Protein AF-A0A537PZZ4-F1 (afdb_monomer_lite)

pLDDT: mean 70.5, std 26.33, range [29.83, 98.75]

Radius of gyration: 25.69 Å; chains: 1; bounding box: 75×56×36 Å

Structure (mmCIF, N/CA/C/O backbone):
data_AF-A0A537PZZ4-F1
#
_entry.id   AF-A0A537PZZ4-F1
#
loop_
_atom_site.group_PDB
_atom_site.id
_atom_site.type_symbol
_atom_site.label_atom_id
_atom_site.label_alt_id
_atom_site.label_comp_id
_atom_site.label_asym_id
_atom_site.label_entity_id
_atom_site.label_seq_id
_atom_site.pdbx_PDB_ins_code
_atom_site.Cartn_x
_atom_site.Cartn_y
_atom_site.Cartn_z
_atom_site.occupancy
_atom_site.B_iso_or_equiv
_atom_site.auth_seq_id
_atom_site.auth_comp_id
_atom_site.auth_asym_id
_atom_site.auth_atom_id
_atom_site.pdbx_PDB_model_num
ATOM 1 N N . MET A 1 1 ? 62.814 -23.385 5.834 1.00 34.25 1 MET A N 1
ATOM 2 C CA . MET A 1 1 ? 61.901 -24.373 6.445 1.00 34.25 1 MET A CA 1
ATOM 3 C C . MET A 1 1 ? 60.633 -24.405 5.618 1.00 34.25 1 MET A C 1
ATOM 5 O O . MET A 1 1 ? 60.016 -23.367 5.430 1.00 34.25 1 MET A O 1
ATOM 9 N N . ILE A 1 2 ? 60.345 -25.564 5.033 1.00 29.94 2 ILE A N 1
ATOM 10 C CA . ILE A 1 2 ? 59.227 -25.823 4.123 1.00 29.94 2 ILE A CA 1
ATOM 11 C C . ILE A 1 2 ? 57.968 -26.004 4.977 1.00 29.94 2 ILE A C 1
ATOM 13 O O . ILE A 1 2 ? 57.923 -26.905 5.811 1.00 29.94 2 ILE A O 1
ATOM 17 N N . GLY A 1 3 ? 56.977 -25.130 4.799 1.00 29.83 3 GLY A N 1
ATOM 18 C CA . GLY A 1 3 ? 55.630 -25.331 5.328 1.00 29.83 3 GLY A CA 1
ATOM 19 C C . GLY A 1 3 ? 54.873 -26.294 4.419 1.00 29.83 3 GLY A C 1
ATOM 20 O O . GLY A 1 3 ? 54.793 -26.077 3.212 1.00 29.83 3 GLY A O 1
ATOM 21 N N . VAL A 1 4 ? 54.376 -27.381 5.002 1.00 32.19 4 VAL A N 1
ATOM 22 C CA . VAL A 1 4 ? 53.589 -28.422 4.339 1.00 32.19 4 VAL A CA 1
ATOM 23 C C . VAL A 1 4 ? 52.258 -27.824 3.877 1.00 32.19 4 VAL A C 1
ATOM 25 O O . VAL A 1 4 ? 51.455 -27.378 4.693 1.00 32.19 4 VAL A O 1
ATOM 28 N N . TRP A 1 5 ? 52.024 -27.814 2.566 1.00 33.69 5 TRP A N 1
ATOM 29 C CA . TRP A 1 5 ? 50.709 -27.550 1.992 1.00 33.69 5 TRP A CA 1
ATOM 30 C C . TRP A 1 5 ? 49.861 -28.808 2.177 1.00 33.69 5 TRP A C 1
ATOM 32 O O . TRP A 1 5 ? 50.187 -29.858 1.621 1.00 33.69 5 TRP A O 1
ATOM 42 N N . ASN A 1 6 ? 48.791 -28.720 2.969 1.00 34.66 6 ASN A N 1
ATOM 43 C CA . ASN A 1 6 ? 47.779 -29.771 2.987 1.00 34.66 6 ASN A CA 1
ATOM 44 C C . ASN A 1 6 ? 47.192 -29.902 1.576 1.00 34.66 6 ASN A C 1
ATOM 46 O O . ASN A 1 6 ? 46.732 -28.924 0.987 1.00 34.66 6 ASN A O 1
ATOM 50 N N . GLN A 1 7 ? 47.257 -31.117 1.039 1.00 35.62 7 GLN A N 1
ATOM 51 C CA . GLN A 1 7 ? 46.682 -31.493 -0.247 1.00 35.62 7 GLN A CA 1
ATOM 52 C C . GLN A 1 7 ? 45.177 -31.201 -0.244 1.00 35.62 7 GLN A C 1
ATOM 54 O O . GLN A 1 7 ? 44.464 -31.592 0.681 1.00 35.62 7 GLN A O 1
ATOM 59 N N . ALA A 1 8 ? 44.696 -30.523 -1.287 1.00 39.44 8 ALA A N 1
ATOM 60 C CA . ALA A 1 8 ? 43.271 -30.468 -1.582 1.00 39.44 8 ALA A CA 1
ATOM 61 C C . ALA A 1 8 ? 42.771 -31.900 -1.867 1.00 39.44 8 ALA A C 1
ATOM 63 O O . ALA A 1 8 ? 43.477 -32.653 -2.546 1.00 39.44 8 ALA A O 1
ATOM 64 N N . PRO A 1 9 ? 41.596 -32.310 -1.357 1.00 36.59 9 PRO A N 1
ATOM 65 C CA . PRO A 1 9 ? 41.079 -33.645 -1.617 1.00 36.59 9 PRO A CA 1
ATOM 66 C C . PRO A 1 9 ? 40.829 -33.825 -3.118 1.00 36.59 9 PRO A C 1
ATOM 68 O O . PRO A 1 9 ? 40.279 -32.948 -3.785 1.00 36.59 9 PRO A O 1
ATOM 71 N N . ALA A 1 10 ? 41.249 -34.974 -3.648 1.00 40.62 10 ALA A N 1
ATOM 72 C CA . ALA A 1 10 ? 40.943 -35.375 -5.012 1.00 40.62 10 ALA A CA 1
ATOM 73 C C . ALA A 1 10 ? 39.419 -35.499 -5.171 1.00 40.62 10 ALA A C 1
ATOM 75 O O . ALA A 1 10 ? 38.786 -36.329 -4.515 1.00 40.62 10 ALA A O 1
ATOM 76 N N . ILE A 1 11 ? 38.842 -34.659 -6.032 1.00 44.34 11 ILE A N 1
ATOM 77 C CA . ILE A 1 11 ? 37.418 -34.668 -6.375 1.00 44.34 11 ILE A CA 1
ATOM 78 C C . ILE A 1 11 ? 37.142 -35.972 -7.127 1.00 44.34 11 ILE A C 1
ATOM 80 O O . ILE A 1 11 ? 37.534 -36.131 -8.281 1.00 44.34 11 ILE A O 1
ATOM 84 N N . SER A 1 12 ? 36.535 -36.937 -6.441 1.00 47.94 12 SER A N 1
ATOM 85 C CA . SER A 1 12 ? 36.303 -38.298 -6.951 1.00 47.94 12 SER A CA 1
ATOM 86 C C . SER A 1 12 ? 34.809 -38.615 -7.119 1.00 47.94 12 SER A C 1
ATOM 88 O O . SER A 1 12 ? 34.437 -39.718 -7.520 1.00 47.94 12 SER A O 1
ATOM 90 N N . ARG A 1 13 ? 33.908 -37.661 -6.840 1.00 45.84 13 ARG A N 1
ATOM 91 C CA . ARG A 1 13 ? 32.459 -37.851 -7.002 1.00 45.84 13 ARG A CA 1
ATOM 92 C C . ARG A 1 13 ? 31.797 -36.703 -7.746 1.00 45.84 13 ARG A C 1
ATOM 94 O O . ARG A 1 13 ? 32.090 -35.536 -7.524 1.00 45.84 13 ARG A O 1
ATOM 101 N N . CYS A 1 14 ? 30.843 -37.065 -8.600 1.00 50.66 14 CYS A N 1
ATOM 102 C CA . CYS A 1 14 ? 30.006 -36.129 -9.353 1.00 50.66 14 CYS A CA 1
ATOM 103 C C . CYS A 1 14 ? 29.148 -35.227 -8.447 1.00 50.66 14 CYS A C 1
ATOM 105 O O . CYS A 1 14 ? 28.736 -34.155 -8.877 1.00 50.66 14 CYS A O 1
ATOM 107 N N . ASP A 1 15 ? 28.908 -35.637 -7.199 1.00 46.88 15 ASP A N 1
ATOM 108 C CA . ASP A 1 15 ? 28.103 -34.888 -6.228 1.00 46.88 15 ASP A CA 1
ATOM 109 C C . ASP A 1 15 ? 28.780 -33.574 -5.780 1.00 46.88 15 ASP A C 1
ATOM 111 O O . ASP A 1 15 ? 28.098 -32.619 -5.406 1.00 46.88 15 ASP A O 1
ATOM 115 N N . ASP A 1 16 ? 30.110 -33.478 -5.890 1.00 44.72 16 ASP A N 1
ATOM 116 C CA . ASP A 1 16 ? 30.879 -32.294 -5.478 1.00 44.72 16 ASP A CA 1
ATOM 117 C C . ASP A 1 16 ? 30.746 -31.111 -6.463 1.00 44.72 16 ASP A C 1
ATOM 119 O O . ASP A 1 16 ? 31.061 -29.969 -6.122 1.00 44.72 16 ASP A O 1
ATOM 123 N N . LEU A 1 17 ? 30.238 -31.348 -7.681 1.00 44.31 17 LEU A N 1
ATOM 124 C CA . LEU A 1 17 ? 30.051 -30.307 -8.703 1.00 44.31 17 LEU A CA 1
ATOM 125 C C . LEU A 1 17 ? 28.920 -29.330 -8.365 1.00 44.31 17 LEU A C 1
ATOM 127 O O . LEU A 1 17 ? 28.988 -28.160 -8.738 1.00 44.31 17 LEU A O 1
ATOM 131 N N . VAL A 1 18 ? 27.897 -29.773 -7.632 1.00 43.66 18 VAL A N 1
ATOM 132 C CA . VAL A 1 18 ? 26.730 -28.929 -7.322 1.00 43.66 18 VAL A CA 1
ATOM 133 C C . VAL A 1 18 ? 27.039 -27.944 -6.186 1.00 43.66 18 VAL A C 1
ATOM 135 O O . VAL A 1 18 ? 26.485 -26.847 -6.140 1.00 43.66 18 VAL A O 1
ATOM 138 N N . PHE A 1 19 ? 27.971 -28.281 -5.289 1.00 35.31 19 PHE A N 1
ATOM 139 C CA . PHE A 1 19 ? 28.210 -27.508 -4.065 1.00 35.31 19 PHE A CA 1
ATOM 140 C C . PHE A 1 19 ? 29.188 -26.328 -4.234 1.00 35.31 19 PHE A C 1
ATOM 142 O O . PHE A 1 19 ? 29.182 -25.392 -3.429 1.00 35.31 19 PHE A O 1
ATOM 149 N N . SER A 1 20 ? 30.004 -26.319 -5.295 1.00 36.75 20 SER A N 1
ATOM 150 C CA . SER A 1 20 ? 30.989 -25.250 -5.535 1.00 36.75 20 SER A CA 1
ATOM 151 C C . SER A 1 20 ? 30.359 -23.953 -6.066 1.00 36.75 20 SER A C 1
ATOM 153 O O . SER A 1 20 ? 30.844 -22.861 -5.769 1.00 36.75 20 SER A O 1
ATOM 155 N N . GLN A 1 21 ? 29.227 -24.033 -6.774 1.00 34.94 21 GLN A N 1
ATOM 156 C CA . GLN A 1 21 ? 28.603 -22.857 -7.392 1.00 34.94 21 GLN A CA 1
ATOM 157 C C . GLN A 1 21 ? 27.928 -21.917 -6.372 1.00 34.94 21 GLN A C 1
ATOM 159 O O . GLN A 1 21 ? 27.793 -20.723 -6.629 1.00 34.94 21 GLN A O 1
ATOM 164 N N . ALA A 1 22 ? 27.563 -22.421 -5.187 1.00 35.47 22 ALA A N 1
ATOM 165 C CA . ALA A 1 22 ? 26.851 -21.647 -4.167 1.00 35.47 22 ALA A CA 1
ATOM 166 C C . ALA A 1 22 ? 27.762 -20.794 -3.258 1.00 35.47 22 ALA A C 1
ATOM 168 O O . ALA A 1 22 ? 27.307 -19.800 -2.694 1.00 35.47 22 ALA A O 1
ATOM 169 N N . HIS A 1 23 ? 29.049 -21.132 -3.117 1.00 32.91 23 HIS A N 1
ATOM 170 C CA . HIS A 1 23 ? 29.935 -20.463 -2.150 1.00 32.91 23 HIS A CA 1
ATOM 171 C C . HIS A 1 23 ? 30.650 -19.210 -2.683 1.00 32.91 23 HIS A C 1
ATOM 173 O O . HIS A 1 23 ? 31.220 -18.455 -1.897 1.00 32.91 23 HIS A O 1
ATOM 179 N N . ALA A 1 24 ? 30.600 -18.929 -3.987 1.00 35.03 24 ALA A N 1
ATOM 180 C CA . ALA A 1 24 ? 31.322 -17.792 -4.567 1.00 35.03 24 ALA A CA 1
ATOM 181 C C . ALA A 1 24 ? 30.644 -16.418 -4.355 1.00 35.03 24 ALA A C 1
ATOM 183 O O . ALA A 1 24 ? 31.244 -15.398 -4.688 1.00 35.03 24 ALA A O 1
ATOM 184 N N . HIS A 1 25 ? 29.418 -16.350 -3.815 1.00 38.69 25 HIS A N 1
ATOM 185 C CA . HIS A 1 25 ? 28.597 -15.130 -3.902 1.00 38.69 25 HIS A CA 1
ATOM 186 C C . HIS A 1 25 ? 28.447 -14.307 -2.604 1.00 38.69 25 HIS A C 1
ATOM 188 O O . HIS A 1 25 ? 27.775 -13.275 -2.614 1.00 38.69 25 HIS A O 1
ATOM 194 N N . LEU A 1 26 ? 29.050 -14.698 -1.475 1.00 40.41 26 LEU A N 1
ATOM 195 C CA . LEU A 1 26 ? 28.818 -13.999 -0.199 1.00 40.41 26 LEU A CA 1
ATOM 196 C C . LEU A 1 26 ? 30.097 -13.750 0.611 1.00 40.41 26 LEU A C 1
ATOM 198 O O . LEU A 1 26 ? 30.314 -14.339 1.661 1.00 40.41 26 LEU A O 1
ATOM 202 N N . HIS A 1 27 ? 30.896 -12.779 0.165 1.00 31.47 27 HIS A N 1
ATOM 203 C CA . HIS A 1 27 ? 31.804 -12.027 1.039 1.00 31.47 27 HIS A CA 1
ATOM 204 C C . HIS A 1 27 ? 31.757 -10.533 0.684 1.00 31.47 27 HIS A C 1
ATOM 206 O O . HIS A 1 27 ? 32.592 -10.021 -0.056 1.00 31.47 27 HIS A O 1
ATOM 212 N N . PHE A 1 28 ? 30.779 -9.808 1.235 1.00 34.97 28 PHE A N 1
ATOM 213 C CA . PHE A 1 28 ? 30.761 -8.342 1.215 1.00 34.97 28 PHE A CA 1
ATOM 214 C C . PHE A 1 28 ? 31.217 -7.804 2.575 1.00 34.97 28 PHE A C 1
ATOM 216 O O . PHE A 1 28 ? 30.413 -7.584 3.477 1.00 34.97 28 PHE A O 1
ATOM 223 N N . HIS A 1 29 ? 32.522 -7.561 2.727 1.00 37.88 29 HIS A N 1
ATOM 224 C CA . HIS A 1 29 ? 33.009 -6.651 3.763 1.00 37.88 29 HIS A CA 1
ATOM 225 C C . HIS A 1 29 ? 32.927 -5.220 3.235 1.00 37.88 29 HIS A C 1
ATOM 227 O O . HIS A 1 29 ? 33.541 -4.871 2.227 1.00 37.88 29 HIS A O 1
ATOM 233 N N . GLY A 1 30 ? 32.140 -4.393 3.923 1.00 44.81 30 GLY A N 1
ATOM 234 C CA . GLY A 1 30 ? 31.867 -3.018 3.535 1.00 44.81 30 GLY A CA 1
ATOM 235 C C . GLY A 1 30 ? 33.131 -2.184 3.345 1.00 44.81 30 GLY A C 1
ATOM 236 O O . GLY A 1 30 ? 33.769 -1.800 4.320 1.00 44.81 30 GLY A O 1
ATOM 237 N N . LYS A 1 31 ? 33.437 -1.834 2.090 1.00 36.06 31 LYS A N 1
ATOM 238 C CA . LYS A 1 31 ? 34.178 -0.624 1.710 1.00 36.06 31 LYS A CA 1
ATOM 239 C C . LYS A 1 31 ? 33.660 -0.104 0.364 1.00 36.06 31 LYS A C 1
ATOM 241 O O . LYS A 1 31 ? 33.642 -0.817 -0.629 1.00 36.06 31 LYS A O 1
ATOM 246 N N . ARG A 1 32 ? 33.232 1.162 0.393 1.00 37.28 32 ARG A N 1
ATOM 247 C CA . ARG A 1 32 ? 32.969 2.120 -0.700 1.00 37.28 32 ARG A CA 1
ATOM 248 C C . ARG A 1 32 ? 33.361 1.636 -2.115 1.00 37.28 32 ARG A C 1
ATOM 250 O O . ARG A 1 32 ? 34.542 1.628 -2.453 1.00 37.28 32 ARG A O 1
ATOM 257 N N . LEU A 1 33 ? 32.368 1.341 -2.958 1.00 38.41 33 LEU A N 1
ATOM 258 C CA . LEU A 1 33 ? 32.570 1.006 -4.373 1.00 38.41 33 LEU A CA 1
ATOM 259 C C . LEU A 1 33 ? 32.969 2.262 -5.171 1.00 38.41 33 LEU A C 1
ATOM 261 O O . LEU A 1 33 ? 32.184 3.200 -5.310 1.00 38.41 33 LEU A O 1
ATOM 265 N N . ARG A 1 34 ? 34.198 2.290 -5.703 1.00 37.56 34 ARG A N 1
ATOM 266 C CA . ARG A 1 34 ? 34.544 3.138 -6.857 1.00 37.56 34 ARG A CA 1
ATOM 267 C C . ARG A 1 34 ? 34.076 2.415 -8.123 1.00 37.56 34 ARG A C 1
ATOM 269 O O . ARG A 1 34 ? 34.228 1.200 -8.205 1.00 37.56 34 ARG A O 1
ATOM 276 N N . LYS A 1 35 ? 33.542 3.156 -9.103 1.00 42.84 35 LYS A N 1
ATOM 277 C CA . LYS A 1 35 ? 33.231 2.641 -10.449 1.00 42.84 35 LYS A CA 1
ATOM 278 C C . LYS A 1 35 ? 34.483 1.985 -11.042 1.00 42.84 35 LYS A C 1
ATOM 280 O O . LYS A 1 35 ? 35.444 2.677 -11.363 1.00 42.84 35 LYS A O 1
ATOM 285 N N . GLY A 1 36 ? 34.448 0.667 -11.175 1.00 37.47 36 GLY A N 1
ATOM 286 C CA . GLY A 1 36 ? 35.419 -0.135 -11.903 1.00 37.47 36 GLY A CA 1
ATOM 287 C C . GLY A 1 36 ? 34.694 -1.364 -12.434 1.00 37.47 36 GLY A C 1
ATOM 288 O O . GLY A 1 36 ? 34.043 -2.070 -11.670 1.00 37.47 36 GLY A O 1
ATOM 289 N N . THR A 1 37 ? 34.740 -1.572 -13.744 1.00 38.88 37 THR A N 1
ATOM 290 C CA . THR A 1 37 ? 34.251 -2.783 -14.411 1.00 38.88 37 THR A CA 1
ATOM 291 C C . THR A 1 37 ? 35.049 -3.984 -13.911 1.00 38.88 37 THR A C 1
ATOM 293 O O . THR A 1 37 ? 36.256 -4.058 -14.137 1.00 38.88 37 THR A O 1
ATOM 296 N N . VAL A 1 38 ? 34.388 -4.905 -13.207 1.00 40.19 38 VAL A N 1
ATOM 297 C CA . VAL A 1 38 ? 34.982 -6.184 -12.796 1.00 40.19 38 VAL A CA 1
ATOM 298 C C . VAL A 1 38 ? 34.944 -7.133 -14.002 1.00 40.19 38 VAL A C 1
ATOM 300 O O . VAL A 1 38 ? 33.869 -7.297 -14.581 1.00 40.19 38 VAL A O 1
ATOM 303 N N . PRO A 1 39 ? 36.063 -7.754 -14.417 1.00 36.38 39 PRO A N 1
ATOM 304 C CA . PRO A 1 39 ? 36.046 -8.734 -15.496 1.00 36.38 39 PRO A CA 1
ATOM 305 C C . PRO A 1 39 ? 35.358 -10.022 -15.027 1.00 36.38 39 PRO A C 1
ATOM 307 O O . PRO A 1 39 ? 35.717 -10.573 -13.987 1.00 36.38 39 PRO A O 1
ATOM 310 N N . VAL A 1 40 ? 34.398 -10.518 -15.808 1.00 43.16 40 VAL A N 1
ATOM 311 C CA . VAL A 1 40 ? 33.832 -11.866 -15.643 1.00 43.16 40 VAL A CA 1
ATOM 312 C C . VAL A 1 40 ? 34.814 -12.866 -16.272 1.00 43.16 40 VAL A C 1
ATOM 314 O O . VAL A 1 40 ? 35.164 -12.686 -17.441 1.00 43.16 40 VAL A O 1
ATOM 317 N N . PRO A 1 41 ? 35.299 -13.895 -15.551 1.00 40.06 41 PRO A N 1
ATOM 318 C CA . PRO A 1 41 ? 36.145 -14.914 -16.161 1.00 40.06 41 PRO A CA 1
ATOM 319 C C . PRO A 1 41 ? 35.324 -15.785 -17.122 1.00 40.06 41 PRO A C 1
ATOM 321 O O . PRO A 1 41 ? 34.169 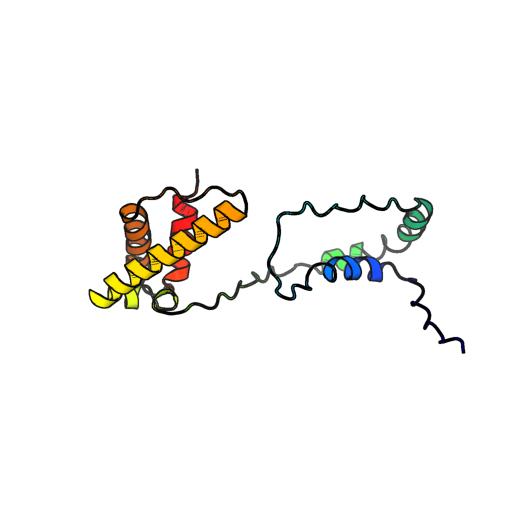-16.113 -16.850 1.00 40.06 41 PRO A O 1
ATOM 324 N N . ALA A 1 42 ? 35.923 -16.138 -18.261 1.00 43.16 42 ALA A N 1
ATOM 325 C CA . ALA A 1 42 ? 35.289 -16.965 -19.284 1.00 43.16 42 ALA A CA 1
ATOM 326 C C . ALA A 1 42 ? 34.937 -18.374 -18.750 1.00 43.16 42 ALA A C 1
ATOM 328 O O . ALA A 1 42 ? 35.650 -18.885 -17.880 1.00 43.16 42 ALA A O 1
ATOM 329 N N . PRO A 1 43 ? 33.877 -19.028 -19.269 1.00 43.69 43 PRO A N 1
ATOM 330 C CA . PRO A 1 43 ? 33.528 -20.396 -18.891 1.00 43.69 43 PRO A CA 1
ATOM 331 C C . PRO A 1 43 ? 34.680 -21.361 -19.197 1.00 43.69 43 PRO A C 1
ATOM 333 O O . PRO A 1 43 ? 35.196 -21.387 -20.311 1.00 43.69 43 PRO A O 1
ATOM 336 N N . GLN A 1 44 ? 35.085 -22.162 -18.213 1.00 46.34 44 GLN A N 1
ATOM 337 C CA . GLN A 1 44 ? 36.126 -23.173 -18.389 1.00 46.34 44 GLN A CA 1
ATOM 338 C C . GLN A 1 44 ? 35.542 -24.393 -19.122 1.00 46.34 44 GLN A C 1
ATOM 340 O O . GLN A 1 44 ? 34.718 -25.115 -18.561 1.00 46.34 44 GLN A O 1
ATOM 345 N N . GLU A 1 45 ? 35.953 -24.625 -20.372 1.00 45.03 45 GLU A N 1
ATOM 346 C CA . GLU A 1 45 ? 35.564 -25.814 -21.144 1.00 45.03 45 GLU A CA 1
ATOM 347 C C . GLU A 1 45 ? 36.245 -27.072 -20.584 1.00 45.03 45 GLU A C 1
ATOM 349 O O . GLU A 1 45 ? 37.469 -27.141 -20.461 1.00 45.03 45 GLU A O 1
ATOM 354 N N . TRP A 1 46 ? 35.447 -28.083 -20.231 1.00 44.47 46 TRP A N 1
ATOM 355 C CA . TRP A 1 46 ? 35.940 -29.341 -19.666 1.00 44.47 46 TRP A CA 1
ATOM 356 C C . TRP A 1 46 ? 36.160 -30.408 -20.757 1.00 44.47 46 TRP A C 1
ATOM 358 O O . TRP A 1 46 ? 35.373 -30.477 -21.707 1.00 44.47 46 TRP A O 1
ATOM 368 N N . PRO A 1 47 ? 37.167 -31.298 -20.636 1.00 45.34 47 PRO A N 1
ATOM 369 C CA . PRO A 1 47 ? 37.390 -32.369 -21.605 1.00 45.34 47 PRO A CA 1
ATOM 370 C C . PRO A 1 47 ? 36.208 -33.349 -21.673 1.00 45.34 47 PRO A C 1
ATOM 372 O O . PRO A 1 47 ? 35.821 -33.956 -20.673 1.00 45.34 47 PRO A O 1
ATOM 375 N N . GLN A 1 48 ? 35.678 -33.565 -22.881 1.00 51.53 48 GLN A N 1
ATOM 376 C CA . GLN A 1 48 ? 34.521 -34.432 -23.176 1.00 51.53 48 GLN A CA 1
ATOM 377 C C . GLN A 1 48 ? 34.669 -35.888 -22.689 1.00 51.53 48 GLN A C 1
ATOM 379 O O . GLN A 1 48 ? 33.671 -36.586 -22.511 1.00 51.53 48 GLN A O 1
ATOM 384 N N . SER A 1 49 ? 35.896 -36.363 -22.456 1.00 48.88 49 SER A N 1
ATOM 385 C CA . SER A 1 49 ? 36.161 -37.708 -21.931 1.00 48.88 49 SER A CA 1
ATOM 386 C C . SER A 1 49 ? 35.608 -37.916 -20.518 1.00 48.88 49 SER A C 1
ATOM 388 O O . SER A 1 49 ? 35.155 -39.010 -20.211 1.00 48.88 49 SER A O 1
ATOM 390 N N . GLN A 1 50 ? 35.550 -36.865 -19.695 1.00 50.00 50 GLN A N 1
ATOM 391 C CA . GLN A 1 50 ? 35.044 -36.930 -18.317 1.00 50.00 50 GLN A CA 1
ATOM 392 C C . GLN A 1 50 ? 33.504 -36.974 -18.243 1.00 50.00 50 GLN A C 1
ATOM 394 O O . GLN A 1 50 ? 32.944 -37.499 -17.284 1.00 50.00 50 GLN A O 1
ATOM 399 N N . LEU A 1 51 ? 32.794 -36.486 -19.272 1.00 50.28 51 LEU A N 1
ATOM 400 C CA . LEU A 1 51 ? 31.326 -36.579 -19.339 1.00 50.28 51 LEU A CA 1
ATOM 401 C C . LEU A 1 51 ? 30.830 -37.998 -19.674 1.00 50.28 51 LEU A C 1
ATOM 403 O O . LEU A 1 51 ? 29.741 -38.391 -19.248 1.00 50.28 51 LEU A O 1
ATOM 407 N N . LYS A 1 52 ? 31.606 -38.770 -20.447 1.00 46.84 52 LYS A N 1
ATOM 408 C CA . LYS A 1 52 ? 31.184 -40.091 -20.949 1.00 46.84 52 LYS A CA 1
ATOM 409 C C . LYS A 1 52 ? 31.138 -41.171 -19.867 1.00 46.84 52 LYS A C 1
ATOM 411 O O . LYS A 1 52 ? 30.287 -42.053 -19.941 1.00 46.84 52 LYS A O 1
ATOM 416 N N . ASP A 1 53 ? 31.969 -41.067 -18.835 1.00 48.16 53 ASP A N 1
ATOM 417 C CA . ASP A 1 53 ? 31.993 -42.056 -17.747 1.00 48.16 53 ASP A CA 1
ATOM 418 C C . ASP A 1 53 ? 30.849 -41.872 -16.730 1.00 48.16 53 ASP A C 1
ATOM 420 O O . ASP A 1 53 ? 30.545 -42.778 -15.955 1.00 48.16 53 ASP A O 1
ATOM 424 N N . CYS A 1 54 ? 30.126 -40.748 -16.782 1.00 51.38 54 CYS A N 1
ATOM 425 C CA . CYS A 1 54 ? 29.026 -40.452 -15.859 1.00 51.38 54 CYS A CA 1
ATOM 426 C C . CYS A 1 54 ? 27.654 -40.985 -16.318 1.00 51.38 54 CYS A C 1
ATOM 428 O O . CYS A 1 54 ? 26.685 -40.937 -15.561 1.00 51.38 54 CYS A O 1
ATOM 430 N N . THR A 1 55 ? 27.530 -41.483 -17.553 1.00 52.66 55 THR A N 1
ATOM 431 C CA . THR A 1 55 ? 26.215 -41.702 -18.187 1.00 52.66 55 THR A CA 1
ATOM 432 C C . THR A 1 55 ? 25.680 -43.136 -18.123 1.00 52.66 55 THR A C 1
ATOM 434 O O . THR A 1 55 ? 24.480 -43.322 -18.311 1.00 52.66 55 THR A O 1
ATOM 437 N N . ASN A 1 56 ? 26.493 -44.157 -17.815 1.00 56.56 56 ASN A N 1
ATOM 438 C CA . ASN A 1 56 ? 26.064 -45.553 -18.017 1.00 56.56 56 ASN A CA 1
ATOM 439 C C . ASN A 1 56 ? 25.510 -46.339 -16.801 1.00 56.56 56 ASN A C 1
ATOM 441 O O . ASN A 1 56 ? 24.657 -47.198 -17.027 1.00 56.56 56 ASN A O 1
ATOM 445 N N . PRO A 1 57 ? 25.855 -46.072 -15.522 1.00 48.25 57 PRO A N 1
ATOM 446 C CA . PRO A 1 57 ? 25.207 -46.777 -14.403 1.00 48.25 57 PRO A CA 1
ATOM 447 C C . PRO A 1 57 ? 24.077 -45.989 -13.710 1.00 48.25 57 PRO A C 1
ATOM 449 O O . PRO A 1 57 ? 23.253 -46.592 -13.021 1.00 48.25 57 PRO A O 1
ATOM 452 N N . MET A 1 58 ? 24.000 -44.662 -13.884 1.00 49.97 58 MET A N 1
ATOM 453 C CA . MET A 1 58 ? 23.009 -43.816 -13.193 1.00 49.97 58 MET A CA 1
ATOM 454 C C . MET A 1 58 ? 21.624 -43.839 -13.848 1.00 49.97 58 MET A C 1
ATOM 456 O O . MET A 1 58 ? 20.617 -43.831 -13.143 1.00 49.97 58 MET A O 1
ATOM 460 N N . LEU A 1 59 ? 21.547 -43.998 -15.175 1.00 50.62 59 LEU A N 1
ATOM 461 C CA . LEU A 1 59 ? 20.278 -43.951 -15.913 1.00 50.62 59 LEU A CA 1
ATOM 462 C C . LEU A 1 59 ? 19.278 -45.037 -15.465 1.00 50.62 59 LEU A C 1
ATOM 464 O O . LEU A 1 59 ? 18.069 -44.815 -15.458 1.00 50.62 59 LEU A O 1
ATOM 468 N N . LYS A 1 60 ? 19.775 -46.200 -15.020 1.00 47.53 60 LYS A N 1
ATOM 469 C CA . LYS A 1 60 ? 18.934 -47.322 -14.568 1.00 47.53 60 LYS A CA 1
ATOM 470 C C . LYS A 1 60 ? 18.429 -47.177 -13.126 1.00 47.53 60 LYS A C 1
ATOM 472 O O . LYS A 1 60 ? 17.439 -47.811 -12.776 1.00 47.53 60 LYS A O 1
ATOM 477 N N . ARG A 1 61 ? 19.073 -46.346 -12.294 1.00 51.91 61 ARG A N 1
ATOM 478 C CA . ARG A 1 61 ? 18.628 -46.043 -10.917 1.00 51.91 61 ARG A CA 1
ATOM 479 C C . ARG A 1 61 ? 17.775 -44.773 -10.838 1.00 51.91 61 ARG A C 1
ATOM 481 O O . ARG A 1 61 ? 16.900 -44.697 -9.981 1.00 51.91 61 ARG A O 1
ATOM 488 N N . SER A 1 62 ? 17.956 -43.828 -11.761 1.00 51.09 62 SER A N 1
ATOM 489 C CA . SER A 1 62 ? 17.194 -42.572 -11.793 1.00 51.09 62 SER A CA 1
ATOM 490 C C . SER A 1 62 ? 15.694 -42.756 -12.060 1.00 51.09 62 SER A C 1
ATOM 492 O O . SER A 1 62 ? 14.894 -41.974 -11.556 1.00 51.09 62 SER A O 1
ATOM 494 N N . LEU A 1 63 ? 15.282 -43.810 -12.774 1.00 51.88 63 LEU A N 1
ATOM 495 C CA . LEU A 1 63 ? 13.862 -44.076 -13.058 1.00 51.88 63 LEU A CA 1
ATOM 496 C C . LEU A 1 63 ? 13.033 -44.427 -11.809 1.00 51.88 63 LEU A C 1
ATOM 498 O O . LEU A 1 63 ? 11.844 -44.133 -11.770 1.00 51.88 63 LEU A O 1
ATOM 502 N N . VAL A 1 64 ? 13.649 -45.005 -10.773 1.00 52.84 64 VAL A N 1
ATOM 503 C CA . VAL A 1 64 ? 12.940 -45.396 -9.538 1.00 52.84 64 VAL A CA 1
ATOM 504 C C . VAL A 1 64 ? 12.767 -44.208 -8.582 1.00 52.84 64 VAL A C 1
ATOM 506 O O . VAL A 1 64 ? 11.785 -44.140 -7.851 1.00 52.84 64 VAL A O 1
ATOM 509 N N . ILE A 1 65 ? 13.677 -43.229 -8.621 1.00 52.88 65 ILE A N 1
ATOM 510 C CA . ILE A 1 65 ? 13.646 -42.047 -7.739 1.00 52.88 65 ILE A CA 1
ATOM 511 C C . ILE A 1 65 ? 12.680 -40.971 -8.273 1.00 52.88 65 ILE A C 1
ATOM 513 O O . ILE A 1 65 ? 12.052 -40.250 -7.493 1.00 52.88 65 ILE A O 1
ATOM 517 N N . LEU A 1 66 ? 12.491 -40.900 -9.596 1.00 50.88 66 LEU A N 1
ATOM 518 C CA . LEU A 1 66 ? 11.571 -39.950 -10.234 1.00 50.88 66 LEU A CA 1
ATOM 519 C C . LEU A 1 66 ? 10.089 -40.194 -9.896 1.00 50.88 66 LEU A C 1
ATOM 521 O O . LEU A 1 66 ? 9.301 -39.257 -9.959 1.00 50.88 66 LEU A O 1
ATOM 525 N N . LEU A 1 67 ? 9.707 -41.410 -9.488 1.00 51.66 67 LEU A N 1
ATOM 526 C CA . LEU A 1 67 ? 8.320 -41.742 -9.135 1.00 51.66 67 LEU A CA 1
ATOM 527 C C . LEU A 1 67 ? 7.933 -41.379 -7.689 1.00 51.66 67 LEU A C 1
ATOM 529 O O . LEU A 1 67 ? 6.745 -41.346 -7.386 1.00 51.66 67 LEU A O 1
ATOM 533 N N . LEU A 1 68 ? 8.894 -41.081 -6.804 1.00 50.53 68 LEU A N 1
ATOM 534 C CA . LEU A 1 68 ? 8.620 -40.713 -5.400 1.00 50.53 68 LEU A CA 1
ATOM 535 C C . LEU A 1 68 ? 8.778 -39.217 -5.102 1.00 50.53 68 LEU A C 1
ATOM 537 O O . LEU A 1 68 ? 8.537 -38.781 -3.979 1.00 50.53 68 LEU A O 1
ATOM 541 N N . SER A 1 69 ? 9.155 -38.418 -6.096 1.00 46.50 69 SER A N 1
ATOM 542 C CA . SER A 1 69 ? 9.395 -36.988 -5.919 1.00 46.50 69 SER A CA 1
ATOM 543 C C . SER A 1 69 ? 8.185 -36.167 -6.372 1.00 46.50 69 SER A C 1
ATOM 545 O O . SER A 1 69 ? 8.311 -35.263 -7.192 1.00 46.50 69 SER A O 1
ATOM 547 N N . THR A 1 70 ? 6.995 -36.451 -5.835 1.00 50.78 70 THR A N 1
ATOM 548 C CA . THR A 1 70 ? 5.967 -35.407 -5.713 1.00 50.78 70 THR A CA 1
ATOM 549 C C . THR A 1 70 ? 6.471 -34.428 -4.665 1.00 50.78 70 THR A C 1
ATOM 551 O O . THR A 1 70 ? 6.207 -34.581 -3.473 1.00 50.78 70 THR A O 1
ATOM 554 N N . SER A 1 71 ? 7.273 -33.457 -5.096 1.00 56.59 71 SER A N 1
ATOM 555 C CA . SER A 1 71 ? 7.615 -32.316 -4.266 1.00 56.59 71 SER A CA 1
ATOM 556 C C . SER A 1 71 ? 6.311 -31.609 -3.918 1.00 56.59 71 SER A C 1
ATOM 558 O O . SER A 1 71 ? 5.659 -30.995 -4.762 1.00 56.59 71 SER A O 1
ATOM 560 N N . ALA A 1 72 ? 5.910 -31.698 -2.650 1.00 55.06 72 ALA A N 1
ATOM 561 C CA . ALA A 1 72 ? 5.087 -30.654 -2.078 1.00 55.06 72 ALA A CA 1
ATOM 562 C C . ALA A 1 72 ? 5.884 -29.366 -2.294 1.00 55.06 72 ALA A C 1
ATOM 564 O O . ALA A 1 72 ? 6.941 -29.181 -1.688 1.00 55.06 72 ALA A O 1
ATOM 565 N N . ALA A 1 73 ? 5.440 -28.535 -3.235 1.00 52.91 73 ALA A N 1
ATOM 566 C CA . ALA A 1 73 ? 5.956 -27.193 -3.405 1.00 52.91 73 ALA A CA 1
ATOM 567 C C . ALA A 1 73 ? 5.601 -26.426 -2.128 1.00 52.91 73 ALA A C 1
ATOM 569 O O . ALA A 1 73 ? 4.563 -25.776 -2.039 1.00 52.91 73 ALA A O 1
ATOM 570 N N . GLY A 1 74 ? 6.428 -26.576 -1.093 1.00 47.59 74 GLY A N 1
ATOM 571 C CA . GLY A 1 74 ? 6.420 -25.683 0.044 1.00 47.59 74 GLY A CA 1
ATOM 572 C C . GLY A 1 74 ? 6.754 -24.318 -0.521 1.00 47.59 74 GLY A C 1
ATOM 573 O O . GLY A 1 74 ? 7.883 -24.097 -0.957 1.00 47.59 74 GLY A O 1
ATOM 574 N N . ALA A 1 75 ? 5.753 -23.443 -0.605 1.00 48.56 75 ALA A N 1
ATOM 575 C CA . ALA A 1 75 ? 5.972 -22.050 -0.937 1.00 48.56 75 ALA A CA 1
ATOM 576 C C . ALA A 1 75 ? 7.053 -21.540 0.018 1.00 48.56 75 ALA A C 1
ATOM 578 O O . ALA A 1 75 ? 6.852 -21.535 1.232 1.00 48.56 75 ALA A O 1
ATOM 579 N N . ALA A 1 76 ? 8.227 -21.207 -0.515 1.00 49.00 76 ALA A N 1
ATOM 580 C CA . ALA A 1 76 ? 9.262 -20.567 0.270 1.00 49.00 76 ALA A CA 1
ATOM 581 C C . ALA A 1 76 ? 8.673 -19.243 0.771 1.00 49.00 76 ALA A C 1
ATOM 583 O O . ALA A 1 76 ? 8.505 -18.303 -0.008 1.00 49.00 76 ALA A O 1
ATOM 584 N N . GLU A 1 77 ? 8.279 -19.184 2.044 1.00 52.62 77 GLU A N 1
ATOM 585 C CA . GLU A 1 77 ? 7.828 -17.937 2.644 1.00 52.62 77 GLU A CA 1
ATOM 586 C C . GLU A 1 77 ? 9.031 -17.003 2.731 1.00 52.62 77 GLU A C 1
ATOM 588 O O . GLU A 1 77 ? 9.942 -17.190 3.538 1.00 52.62 77 GLU A O 1
ATOM 593 N N . ILE A 1 78 ? 9.049 -15.991 1.867 1.00 55.84 78 ILE A N 1
ATOM 594 C CA . ILE A 1 78 ? 9.983 -14.880 1.998 1.00 55.84 78 ILE A CA 1
ATOM 595 C C . ILE A 1 78 ? 9.596 -14.138 3.282 1.00 55.84 78 ILE A C 1
ATOM 597 O O . ILE A 1 78 ? 8.650 -13.350 3.300 1.00 55.84 78 ILE A O 1
ATOM 601 N N . SER A 1 79 ? 10.317 -14.401 4.372 1.00 64.25 79 SER A N 1
ATOM 602 C CA . SER A 1 79 ? 10.117 -13.704 5.640 1.00 64.25 79 SER A CA 1
ATOM 603 C C . SER A 1 79 ? 10.736 -12.307 5.560 1.00 64.25 79 SER A C 1
ATOM 605 O O . SER A 1 79 ? 11.957 -12.149 5.631 1.00 64.25 79 SER A O 1
ATOM 607 N N . VAL A 1 80 ? 9.901 -11.281 5.410 1.00 74.88 80 VAL A N 1
ATOM 608 C CA . VAL A 1 80 ? 10.332 -9.877 5.443 1.00 74.88 80 VAL A CA 1
ATOM 609 C C . VAL A 1 80 ? 10.115 -9.328 6.850 1.00 74.88 80 VAL A C 1
ATOM 611 O O . VAL A 1 80 ? 9.020 -9.435 7.399 1.00 74.88 80 VAL A O 1
ATOM 614 N N . ASN A 1 81 ? 11.143 -8.716 7.441 1.00 83.69 81 ASN A N 1
ATOM 615 C CA . ASN A 1 81 ? 10.990 -8.017 8.715 1.00 83.69 81 ASN A CA 1
ATOM 616 C C . ASN A 1 81 ? 10.175 -6.729 8.505 1.00 83.69 81 ASN A C 1
ATOM 618 O O . ASN A 1 81 ? 10.695 -5.733 8.000 1.00 83.69 81 ASN A O 1
ATOM 622 N N . LEU A 1 82 ? 8.893 -6.759 8.871 1.00 88.38 82 LEU A N 1
ATOM 623 C CA . LEU A 1 82 ? 7.984 -5.623 8.733 1.00 88.38 82 LEU A CA 1
ATOM 624 C C . LEU A 1 82 ? 7.993 -4.772 10.005 1.00 88.38 82 LEU A C 1
ATOM 626 O O . LEU A 1 82 ? 7.598 -5.227 11.077 1.00 88.38 82 LEU A O 1
ATOM 630 N N . ALA A 1 83 ? 8.396 -3.511 9.869 1.00 86.00 83 ALA A N 1
ATOM 631 C CA . ALA A 1 83 ? 8.349 -2.527 10.944 1.00 86.00 83 ALA A CA 1
ATOM 632 C C . ALA A 1 83 ? 7.158 -1.566 10.788 1.00 86.00 83 ALA A C 1
ATOM 634 O O . ALA A 1 83 ? 6.704 -1.277 9.677 1.00 86.00 83 ALA A O 1
ATOM 635 N N . GLY A 1 84 ? 6.688 -1.035 11.920 1.00 93.88 84 GLY A N 1
ATOM 636 C CA . GLY A 1 84 ? 5.619 -0.036 11.973 1.00 93.88 84 GLY A CA 1
ATOM 637 C C . GLY A 1 84 ? 4.254 -0.565 11.524 1.00 93.88 84 GLY A C 1
ATOM 638 O O . GLY A 1 84 ? 3.963 -1.763 11.613 1.00 93.88 84 GLY A O 1
ATOM 639 N N . ILE A 1 85 ? 3.405 0.342 11.037 1.00 97.62 85 ILE A N 1
ATOM 640 C CA . ILE A 1 85 ? 2.026 0.040 10.632 1.00 97.62 85 ILE A CA 1
ATOM 641 C C . ILE A 1 85 ? 1.909 -0.961 9.471 1.00 97.62 85 ILE A C 1
ATOM 643 O O . ILE A 1 85 ? 0.903 -1.658 9.373 1.00 97.62 85 ILE A O 1
ATOM 647 N N . GLY A 1 86 ? 2.946 -1.125 8.643 1.00 96.62 86 GLY A N 1
ATOM 648 C CA . GLY A 1 86 ? 2.969 -2.135 7.578 1.00 96.62 86 GLY A CA 1
ATOM 649 C C . GLY A 1 86 ? 2.836 -3.578 8.067 1.00 96.62 86 GLY A C 1
ATOM 650 O O . GLY A 1 86 ? 2.281 -4.417 7.361 1.00 96.62 86 GLY A O 1
ATOM 651 N N . GLY A 1 87 ? 3.307 -3.859 9.288 1.00 96.31 87 GLY A N 1
ATOM 652 C CA . GLY A 1 87 ? 3.154 -5.159 9.948 1.00 96.31 87 GLY A CA 1
ATOM 653 C C . GLY A 1 87 ? 1.817 -5.334 10.678 1.00 96.31 87 GLY A C 1
ATOM 654 O O . GLY A 1 87 ? 1.606 -6.353 11.334 1.00 96.31 87 GLY A O 1
ATOM 655 N N . ARG A 1 88 ? 0.922 -4.340 10.630 1.00 98.19 88 ARG A N 1
ATOM 656 C CA . ARG A 1 88 ? -0.420 -4.405 11.224 1.00 98.19 88 ARG A CA 1
ATOM 657 C C . ARG A 1 88 ? -1.453 -4.830 10.183 1.00 98.19 88 ARG A C 1
ATOM 659 O O . ARG A 1 88 ? -1.180 -4.884 8.984 1.00 98.19 88 ARG A O 1
ATOM 666 N N . THR A 1 89 ? -2.651 -5.164 10.652 1.00 98.31 89 THR A N 1
ATOM 667 C CA . THR A 1 89 ? -3.761 -5.554 9.779 1.00 98.31 89 THR A CA 1
ATOM 668 C C . THR A 1 89 ? -4.398 -4.342 9.100 1.00 98.31 89 THR A C 1
ATOM 670 O O . THR A 1 89 ? -4.339 -3.216 9.599 1.00 98.31 89 THR A O 1
ATOM 673 N N . CYS A 1 90 ? -5.083 -4.583 7.987 1.00 98.56 90 CYS A N 1
ATOM 674 C CA . CYS A 1 90 ? -5.925 -3.605 7.309 1.00 98.56 90 CYS A CA 1
ATOM 675 C C . CYS A 1 90 ? -6.971 -2.989 8.252 1.00 98.56 90 CYS A C 1
ATOM 677 O O . CYS A 1 90 ? -7.185 -1.780 8.223 1.00 98.56 90 CYS A O 1
ATOM 679 N N . ALA A 1 91 ? -7.578 -3.787 9.137 1.00 98.75 91 ALA A N 1
ATOM 680 C CA . ALA A 1 91 ? -8.508 -3.291 10.150 1.00 98.75 91 ALA A CA 1
ATOM 681 C C . ALA A 1 91 ? -7.853 -2.252 11.066 1.00 98.75 91 ALA A C 1
ATOM 683 O O . ALA A 1 91 ? -8.443 -1.210 11.341 1.00 98.75 91 ALA A O 1
ATOM 684 N N . PHE A 1 92 ? -6.621 -2.516 11.513 1.00 98.62 92 PHE A N 1
ATOM 685 C CA . PHE A 1 92 ? -5.878 -1.581 12.350 1.00 98.62 92 PHE A CA 1
ATOM 686 C C . PHE A 1 92 ? -5.604 -0.275 11.601 1.00 98.62 92 PHE A C 1
ATOM 688 O O . PHE A 1 92 ? -5.908 0.794 12.127 1.00 98.62 92 PHE A O 1
ATOM 695 N N . TRP A 1 93 ? -5.119 -0.351 10.359 1.00 98.56 93 TRP A N 1
ATOM 696 C CA . TRP A 1 93 ? -4.868 0.833 9.534 1.00 98.56 93 TRP A CA 1
ATOM 697 C C . TRP A 1 93 ? -6.122 1.698 9.352 1.00 98.56 93 TRP A C 1
ATOM 699 O O . TRP A 1 93 ? -6.069 2.916 9.509 1.00 98.56 93 TRP A O 1
ATOM 709 N N . LEU A 1 94 ? -7.269 1.068 9.090 1.00 98.50 94 LEU A N 1
ATOM 710 C CA . LEU A 1 94 ? -8.531 1.766 8.840 1.00 98.50 94 LEU A CA 1
ATOM 711 C C . LEU A 1 94 ? -9.262 2.214 10.120 1.00 98.50 94 LEU A C 1
ATOM 713 O O . LEU A 1 94 ? -10.262 2.922 10.022 1.00 98.50 94 LEU A O 1
ATOM 717 N N . SER A 1 95 ? -8.785 1.832 11.310 1.00 98.62 95 SER A N 1
ATOM 718 C CA . SER A 1 95 ? -9.515 2.041 12.572 1.00 98.62 95 SER A CA 1
ATOM 719 C C . SER A 1 95 ? -9.551 3.487 13.079 1.00 98.62 95 SER A C 1
ATOM 721 O O . SER A 1 95 ? -10.414 3.818 13.890 1.00 98.62 95 SER A O 1
ATOM 723 N N . SER A 1 96 ? -8.638 4.361 12.642 1.00 98.50 96 SER A N 1
ATOM 724 C CA . SER A 1 96 ? -8.622 5.767 13.067 1.00 98.50 96 SER A CA 1
ATOM 725 C C . SER A 1 96 ? -7.992 6.692 12.017 1.00 98.50 96 SER A C 1
ATOM 727 O O . SER A 1 96 ? -7.206 6.226 11.189 1.00 98.50 96 SER A O 1
ATOM 729 N N . PRO A 1 97 ? -8.273 8.010 12.051 1.00 98.38 97 PRO A N 1
ATOM 730 C CA . PRO A 1 97 ? -7.597 8.979 11.186 1.00 98.38 97 PRO A CA 1
ATOM 731 C C . PRO A 1 97 ? -6.070 8.988 11.354 1.00 98.38 97 PRO A C 1
ATOM 733 O O . PRO A 1 97 ? -5.355 9.105 10.363 1.00 98.38 97 PRO A O 1
ATOM 736 N N . ASN A 1 98 ? -5.570 8.804 12.582 1.00 98.50 98 ASN A N 1
ATOM 737 C CA . ASN A 1 98 ? -4.131 8.763 12.865 1.00 98.50 98 ASN A CA 1
ATOM 738 C C . ASN A 1 98 ? -3.469 7.511 12.283 1.00 98.50 98 ASN A C 1
ATOM 740 O O . ASN A 1 98 ? -2.400 7.597 11.690 1.00 98.50 98 ASN A O 1
ATOM 744 N N . HIS A 1 99 ? -4.116 6.349 12.400 1.00 98.56 99 HIS A N 1
ATOM 745 C CA . HIS A 1 99 ? -3.612 5.136 11.759 1.00 98.56 99 HIS A CA 1
ATOM 746 C C . HIS A 1 99 ? -3.662 5.276 10.239 1.00 98.56 99 HIS A C 1
ATOM 748 O O . HIS A 1 99 ? -2.707 4.910 9.561 1.00 98.56 99 HIS A O 1
ATOM 754 N N . ARG A 1 100 ? -4.727 5.877 9.693 1.00 98.12 100 ARG A N 1
ATOM 755 C CA . ARG A 1 100 ? -4.835 6.134 8.255 1.00 98.12 100 ARG A CA 1
ATOM 756 C C . ARG A 1 100 ? -3.691 6.994 7.729 1.00 98.12 100 ARG A C 1
ATOM 758 O O . ARG A 1 100 ? -3.101 6.621 6.716 1.00 98.12 100 ARG A O 1
ATOM 765 N N . SER A 1 101 ? -3.364 8.091 8.413 1.00 97.94 101 SER A N 1
ATOM 766 C CA . SER A 1 101 ? -2.268 8.978 8.013 1.00 97.94 101 SER A CA 1
ATOM 767 C C . SER A 1 101 ? -0.900 8.306 8.145 1.00 97.94 101 SER A C 1
ATOM 769 O O . SER A 1 101 ? -0.110 8.369 7.204 1.00 97.94 101 SER A O 1
ATOM 771 N N . GLU A 1 102 ? -0.641 7.591 9.245 1.00 98.12 102 GLU A N 1
ATOM 772 C CA . GLU A 1 102 ? 0.586 6.803 9.423 1.00 98.12 102 GLU A CA 1
ATOM 773 C C . GLU A 1 102 ? 0.738 5.757 8.308 1.00 98.12 102 GLU A C 1
ATOM 775 O O . GLU A 1 102 ? 1.801 5.628 7.699 1.00 98.12 102 GLU A O 1
ATOM 780 N N . GLY A 1 103 ? -0.342 5.041 7.991 1.00 97.75 103 GLY A N 1
ATOM 781 C CA . GLY A 1 103 ? -0.348 4.018 6.951 1.00 97.75 103 GLY A CA 1
ATOM 782 C C . GLY A 1 103 ? -0.156 4.593 5.559 1.00 97.75 103 GLY A C 1
ATOM 783 O O . GLY A 1 103 ? 0.568 3.995 4.773 1.00 97.75 103 GLY A O 1
ATOM 784 N N . ALA A 1 104 ? -0.705 5.774 5.267 1.00 97.88 104 ALA A N 1
ATOM 785 C CA . ALA A 1 104 ? -0.446 6.451 4.002 1.00 97.88 104 ALA A CA 1
ATOM 786 C C . ALA A 1 104 ? 1.048 6.779 3.843 1.00 97.88 104 ALA A C 1
ATOM 788 O O . ALA A 1 104 ? 1.645 6.408 2.835 1.00 97.88 104 ALA A O 1
ATOM 789 N N . VAL A 1 105 ? 1.676 7.386 4.860 1.00 97.75 105 VAL A N 1
ATOM 790 C CA . VAL A 1 105 ? 3.127 7.668 4.873 1.00 97.75 105 VAL A CA 1
ATOM 791 C C . VAL A 1 105 ? 3.944 6.388 4.696 1.00 97.75 105 VAL A C 1
ATOM 793 O O . VAL A 1 105 ? 4.887 6.357 3.904 1.00 97.75 105 VAL A O 1
ATOM 796 N N . TRP A 1 106 ? 3.562 5.316 5.389 1.00 97.75 106 TRP A N 1
ATOM 797 C CA . TRP A 1 106 ? 4.222 4.023 5.255 1.00 97.75 106 TRP A CA 1
ATOM 798 C C . TRP A 1 106 ? 4.087 3.447 3.837 1.00 97.75 106 TRP A C 1
ATOM 800 O O . TRP A 1 106 ? 5.087 3.008 3.271 1.00 97.75 106 TRP A O 1
ATOM 810 N N . ILE A 1 107 ? 2.892 3.500 3.233 1.00 98.00 107 ILE A N 1
ATOM 811 C CA . ILE A 1 107 ? 2.640 3.029 1.861 1.00 98.00 107 ILE A CA 1
ATOM 812 C C . ILE A 1 107 ? 3.495 3.818 0.860 1.00 98.00 107 ILE A C 1
ATOM 814 O O . ILE A 1 107 ? 4.135 3.197 0.016 1.00 98.00 107 ILE A O 1
ATOM 818 N N . TYR A 1 108 ? 3.595 5.148 0.991 1.00 97.12 108 TYR A N 1
ATOM 819 C CA . TYR A 1 108 ? 4.483 5.971 0.154 1.00 97.12 108 TYR A 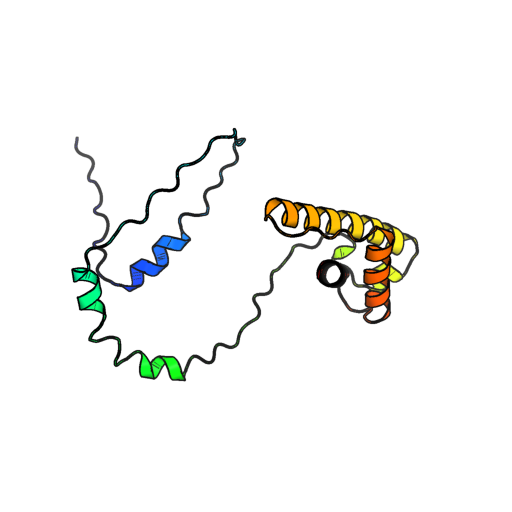CA 1
ATOM 820 C C . TYR A 1 108 ? 5.940 5.504 0.213 1.00 97.12 108 TYR A C 1
ATOM 822 O O . TYR A 1 108 ? 6.593 5.346 -0.824 1.00 97.12 108 TYR A O 1
ATOM 830 N N . GLY A 1 109 ? 6.456 5.273 1.423 1.00 96.25 109 GLY A N 1
ATOM 831 C CA . GLY A 1 109 ? 7.820 4.789 1.624 1.00 96.25 109 GLY A CA 1
ATOM 832 C C . GLY A 1 109 ? 8.028 3.391 1.042 1.00 96.25 109 GLY A C 1
ATOM 833 O O . GLY A 1 109 ? 9.004 3.160 0.328 1.00 96.25 109 GLY A O 1
ATOM 834 N N . PHE A 1 110 ? 7.083 2.481 1.288 1.00 96.06 110 PHE A N 1
ATOM 835 C CA . PHE A 1 110 ? 7.110 1.118 0.765 1.00 96.06 110 PHE A CA 1
ATOM 836 C C . PHE A 1 110 ? 7.147 1.109 -0.768 1.00 96.06 110 PHE A C 1
ATOM 838 O O . PHE A 1 110 ? 8.042 0.508 -1.357 1.00 96.06 110 PHE A O 1
ATOM 845 N N . TRP A 1 111 ? 6.253 1.858 -1.417 1.00 96.69 111 TRP A N 1
ATOM 846 C CA . TRP A 1 111 ? 6.191 1.965 -2.878 1.00 96.69 111 TRP A CA 1
ATOM 847 C C . TRP A 1 111 ? 7.456 2.568 -3.482 1.00 96.69 111 TRP A C 1
ATOM 849 O O . TRP A 1 111 ? 7.960 2.085 -4.493 1.00 96.69 111 TRP A O 1
ATOM 859 N N . SER A 1 112 ? 8.001 3.605 -2.841 1.00 96.12 112 SER A N 1
ATOM 860 C CA . SER A 1 112 ? 9.255 4.234 -3.265 1.00 96.12 112 SER A CA 1
ATOM 861 C C . SER A 1 112 ? 10.422 3.248 -3.196 1.00 96.12 112 SER A C 1
ATOM 863 O O . SER A 1 112 ? 11.232 3.184 -4.120 1.00 96.12 112 SER A O 1
ATOM 865 N N . GLY A 1 113 ? 10.485 2.440 -2.133 1.00 95.56 113 GLY A N 1
ATOM 866 C CA . GLY A 1 113 ? 11.465 1.365 -1.995 1.00 95.56 113 GLY A CA 1
ATOM 867 C C . GLY A 1 113 ? 11.327 0.305 -3.088 1.00 95.56 113 GLY A C 1
ATOM 868 O O . GLY A 1 113 ? 12.326 -0.083 -3.690 1.00 95.56 113 GLY A O 1
ATOM 869 N N . LEU A 1 114 ? 10.098 -0.113 -3.403 1.00 95.19 114 LEU A N 1
ATOM 870 C CA . LEU A 1 114 ? 9.838 -1.056 -4.494 1.00 95.19 114 LEU A CA 1
ATOM 871 C C . LEU A 1 114 ? 10.251 -0.494 -5.857 1.00 95.19 114 LEU A C 1
ATOM 873 O O . LEU A 1 114 ? 10.941 -1.177 -6.609 1.00 95.19 114 LEU A O 1
ATOM 877 N N . ASN A 1 115 ? 9.925 0.768 -6.142 1.00 96.56 115 ASN A N 1
ATOM 878 C CA . ASN A 1 115 ? 10.364 1.445 -7.362 1.00 96.56 115 ASN A CA 1
ATOM 879 C C . ASN A 1 115 ? 11.894 1.548 -7.447 1.00 96.56 115 ASN A C 1
ATOM 881 O O . ASN A 1 115 ? 12.457 1.384 -8.528 1.00 96.56 115 ASN A O 1
ATOM 885 N N . TYR A 1 116 ? 12.582 1.781 -6.325 1.00 97.12 116 TYR A N 1
ATOM 886 C CA . TYR A 1 116 ? 14.045 1.781 -6.287 1.00 97.12 116 TYR A CA 1
ATOM 887 C C . TYR A 1 116 ? 14.624 0.399 -6.618 1.00 97.12 116 TYR A C 1
ATOM 889 O O . TYR A 1 116 ? 15.524 0.298 -7.449 1.00 97.12 116 TYR A O 1
ATOM 897 N N . VAL A 1 117 ? 14.091 -0.667 -6.009 1.00 95.38 117 VAL A N 1
ATOM 898 C CA . VAL A 1 117 ? 14.516 -2.049 -6.287 1.00 95.38 117 VAL A CA 1
ATOM 899 C C . VAL A 1 117 ? 14.239 -2.427 -7.742 1.00 95.38 117 VAL A C 1
ATOM 901 O O . VAL A 1 117 ? 15.118 -2.998 -8.387 1.00 95.38 117 VAL A O 1
ATOM 904 N N . ALA A 1 118 ? 13.070 -2.067 -8.277 1.00 94.69 118 ALA A N 1
ATOM 905 C CA . ALA A 1 118 ? 12.723 -2.289 -9.677 1.00 94.69 118 ALA A CA 1
ATOM 906 C C . ALA A 1 118 ? 13.720 -1.587 -10.607 1.00 94.69 118 ALA A C 1
ATOM 908 O O . ALA A 1 118 ? 14.304 -2.227 -11.475 1.00 94.69 118 ALA A O 1
ATOM 909 N N . ALA A 1 119 ? 14.009 -0.306 -10.357 1.00 95.06 119 ALA A N 1
ATOM 910 C CA . ALA A 1 119 ? 14.987 0.459 -11.126 1.00 95.06 119 ALA A CA 1
ATOM 911 C C . ALA A 1 119 ? 16.395 -0.155 -11.076 1.00 95.06 119 ALA A C 1
ATOM 913 O O . ALA A 1 119 ? 17.054 -0.270 -12.105 1.00 95.06 119 ALA A O 1
ATOM 914 N N . ALA A 1 120 ? 16.850 -0.564 -9.888 1.00 96.31 120 ALA A N 1
ATOM 915 C CA . ALA A 1 120 ? 18.153 -1.200 -9.695 1.00 96.31 120 ALA A CA 1
ATOM 916 C C . ALA A 1 120 ? 18.248 -2.589 -10.348 1.00 96.31 120 ALA A C 1
ATOM 918 O O . ALA A 1 120 ? 19.351 -3.062 -10.610 1.00 96.31 120 ALA A O 1
ATOM 919 N N . SER A 1 121 ? 17.102 -3.223 -10.602 1.00 95.81 121 SER A N 1
ATOM 920 C CA . SER A 1 121 ? 16.987 -4.545 -11.223 1.00 95.81 121 SER A CA 1
ATOM 921 C C . SER A 1 121 ? 16.567 -4.477 -12.695 1.00 95.81 121 SER A C 1
ATOM 923 O O . SER A 1 121 ? 16.170 -5.498 -13.246 1.00 95.81 121 SER A O 1
ATOM 925 N N . GLU A 1 122 ? 16.599 -3.288 -13.311 1.00 94.88 122 GLU A N 1
ATOM 926 C CA . GLU A 1 122 ? 16.177 -3.053 -14.703 1.00 94.88 122 GLU A CA 1
ATOM 927 C C . GLU A 1 122 ? 14.727 -3.498 -15.002 1.00 94.88 122 GLU A C 1
ATOM 929 O O . GLU A 1 122 ? 14.374 -3.830 -16.130 1.00 94.88 122 GLU A O 1
ATOM 934 N N . GLN A 1 123 ? 13.863 -3.488 -13.984 1.00 93.12 123 GLN A N 1
ATOM 935 C CA . GLN A 1 123 ? 12.435 -3.779 -14.104 1.00 93.12 123 GLN A CA 1
ATOM 936 C C . GLN A 1 123 ? 11.616 -2.494 -14.254 1.00 93.12 123 GLN A C 1
ATOM 938 O O . GLN A 1 123 ? 12.008 -1.416 -13.789 1.00 93.12 123 GLN A O 1
ATOM 943 N N . ASN A 1 124 ? 10.427 -2.622 -14.848 1.00 92.25 124 ASN A N 1
ATOM 944 C CA . ASN A 1 124 ? 9.468 -1.525 -14.911 1.00 92.25 124 ASN A CA 1
ATOM 945 C C . ASN A 1 124 ? 9.063 -1.079 -13.503 1.00 92.25 124 ASN A C 1
ATOM 947 O O . ASN A 1 124 ? 8.680 -1.878 -12.645 1.00 92.25 124 ASN A O 1
ATOM 951 N N . GLN A 1 125 ? 9.154 0.227 -13.285 1.00 93.25 125 GLN A N 1
ATOM 952 C CA . GLN A 1 125 ? 8.693 0.882 -12.070 1.00 93.25 125 GLN A CA 1
ATOM 953 C C . GLN A 1 125 ? 7.203 1.166 -12.186 1.00 93.25 125 GLN A C 1
ATOM 955 O O . GLN A 1 125 ? 6.763 1.665 -13.225 1.00 93.25 125 GLN A O 1
ATOM 960 N N . SER A 1 126 ? 6.479 1.021 -11.081 1.00 93.44 126 SER A N 1
ATOM 961 C CA . SER A 1 126 ? 5.102 1.492 -11.008 1.00 93.44 126 SER A CA 1
ATOM 962 C C . SER A 1 126 ? 5.055 3.002 -11.244 1.00 93.44 126 SER A C 1
ATOM 964 O O . SER A 1 126 ? 5.635 3.780 -10.477 1.00 93.44 126 SER A O 1
ATOM 966 N N . LYS A 1 127 ? 4.283 3.420 -12.252 1.00 93.31 127 LYS A N 1
ATOM 967 C CA . LYS A 1 127 ? 3.959 4.830 -12.533 1.00 93.31 127 LYS A CA 1
ATOM 968 C C . LYS A 1 127 ? 2.651 5.299 -11.890 1.00 93.3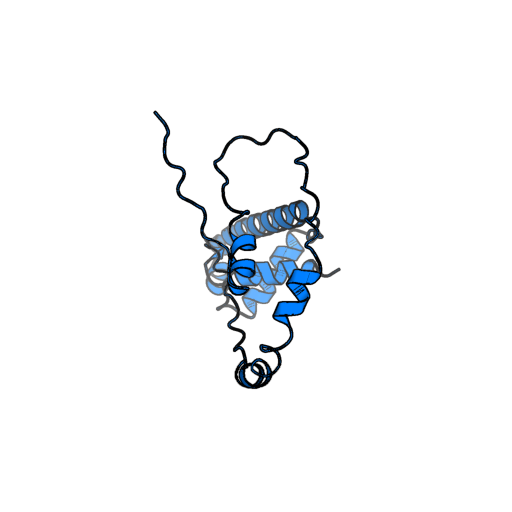1 127 LYS A C 1
ATOM 970 O O . LYS A 1 127 ? 2.228 6.426 -12.137 1.00 93.31 127 LYS A O 1
ATOM 975 N N . ALA A 1 128 ? 2.030 4.462 -11.055 1.00 94.25 128 ALA A N 1
ATOM 976 C CA . ALA A 1 128 ? 0.826 4.816 -10.312 1.00 94.25 128 ALA A CA 1
ATOM 977 C C . ALA A 1 128 ? 0.999 6.132 -9.536 1.00 94.25 128 ALA A C 1
ATOM 979 O O . ALA A 1 128 ? 2.020 6.358 -8.880 1.00 94.25 128 ALA A O 1
ATOM 980 N N . THR A 1 129 ? -0.020 6.990 -9.595 1.00 95.25 129 THR A N 1
ATOM 981 C CA . THR A 1 129 ? -0.065 8.206 -8.783 1.00 95.25 129 THR A CA 1
ATOM 982 C C . THR A 1 129 ? -0.253 7.859 -7.309 1.00 95.25 129 THR A C 1
ATOM 984 O O . THR A 1 129 ? -0.760 6.790 -6.959 1.00 95.25 129 THR A O 1
ATOM 987 N N . SER A 1 130 ? 0.104 8.805 -6.443 1.00 92.06 130 SER A N 1
ATOM 988 C CA . SER A 1 130 ? -0.147 8.745 -5.003 1.00 92.06 130 SER A CA 1
ATOM 989 C C . SER A 1 130 ? -1.577 8.310 -4.665 1.00 92.06 130 SER A C 1
ATOM 991 O O . SER A 1 130 ? -1.780 7.365 -3.904 1.00 92.06 130 SER A O 1
ATOM 993 N N . ASP A 1 131 ? -2.563 8.949 -5.296 1.00 95.56 131 ASP A N 1
ATOM 994 C CA . ASP A 1 131 ? -3.977 8.676 -5.046 1.00 95.56 131 ASP A CA 1
ATOM 995 C C . ASP A 1 131 ? -4.396 7.291 -5.543 1.00 95.56 131 ASP A C 1
ATOM 997 O O . ASP A 1 131 ? -5.136 6.591 -4.850 1.00 95.56 131 ASP A O 1
ATOM 1001 N N . ALA A 1 132 ? -3.902 6.864 -6.712 1.00 96.00 132 ALA A N 1
ATOM 1002 C CA . ALA A 1 132 ? -4.204 5.546 -7.269 1.00 96.00 132 ALA A CA 1
ATOM 1003 C C . ALA A 1 132 ? -3.664 4.423 -6.372 1.00 96.00 132 ALA A C 1
ATOM 1005 O O . ALA A 1 132 ? -4.383 3.476 -6.054 1.00 96.00 132 ALA A O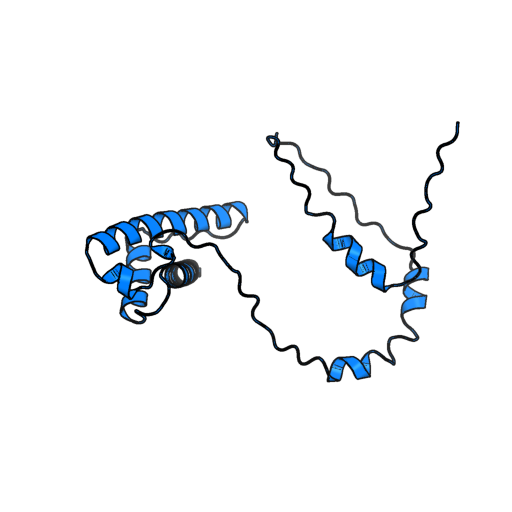 1
ATOM 1006 N N . MET A 1 133 ? -2.424 4.569 -5.903 1.00 96.31 133 MET A N 1
ATOM 1007 C CA . MET A 1 133 ? -1.791 3.651 -4.960 1.00 96.31 133 MET A CA 1
ATOM 1008 C C . MET A 1 133 ? -2.588 3.538 -3.656 1.00 96.31 133 MET A C 1
ATOM 1010 O O . MET A 1 133 ? -2.962 2.434 -3.259 1.00 96.31 133 MET A O 1
ATOM 1014 N N . ILE A 1 134 ? -2.868 4.662 -2.985 1.00 97.69 134 ILE A N 1
ATOM 1015 C CA . ILE A 1 134 ? -3.569 4.643 -1.692 1.00 97.69 134 ILE A CA 1
ATOM 1016 C C . ILE A 1 134 ? -4.978 4.069 -1.854 1.00 97.69 134 ILE A C 1
ATOM 1018 O O . ILE A 1 134 ? -5.387 3.222 -1.057 1.00 97.69 134 ILE A O 1
ATOM 1022 N N . SER A 1 135 ? -5.689 4.463 -2.913 1.00 97.75 135 SER A N 1
ATOM 1023 C CA . SER A 1 135 ? -7.050 3.992 -3.183 1.00 97.75 135 SER A CA 1
ATOM 1024 C C . SER A 1 135 ? -7.103 2.482 -3.418 1.00 97.75 135 SER A C 1
ATOM 1026 O O . SER A 1 135 ? -7.979 1.814 -2.867 1.00 97.75 135 SER A O 1
ATOM 1028 N N . ALA A 1 136 ? -6.154 1.919 -4.173 1.00 97.38 136 ALA A N 1
ATOM 1029 C CA . ALA A 1 136 ? -6.095 0.480 -4.437 1.00 97.38 136 ALA A CA 1
ATOM 1030 C C . ALA A 1 136 ? -5.855 -0.340 -3.156 1.00 97.38 136 ALA A C 1
ATOM 1032 O O . ALA A 1 136 ? -6.527 -1.352 -2.908 1.00 97.38 136 ALA A O 1
ATOM 1033 N N . VAL A 1 137 ? -4.933 0.120 -2.302 1.00 98.38 137 VAL A N 1
ATOM 1034 C CA . VAL A 1 137 ? -4.659 -0.520 -1.007 1.00 98.38 137 VAL A CA 1
ATOM 1035 C C . VAL A 1 137 ? -5.876 -0.407 -0.091 1.00 98.38 137 VAL A C 1
ATOM 1037 O O . VAL A 1 137 ? -6.294 -1.399 0.50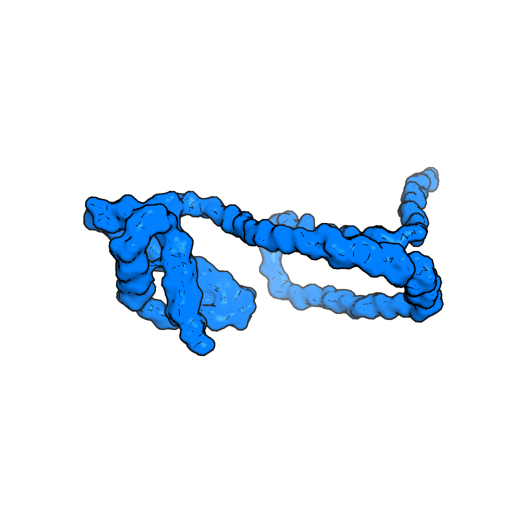8 1.00 98.38 137 VAL A O 1
ATOM 1040 N N . GLU A 1 138 ? -6.495 0.773 -0.012 1.00 98.31 138 GLU A N 1
ATOM 1041 C CA . GLU A 1 138 ? -7.673 1.006 0.820 1.00 98.31 138 GLU A CA 1
ATOM 1042 C C . GLU A 1 138 ? -8.866 0.141 0.397 1.00 98.31 138 GLU A C 1
ATOM 1044 O O . GLU A 1 138 ? -9.488 -0.500 1.248 1.00 98.31 138 GLU A O 1
ATOM 1049 N N . GLN A 1 139 ? -9.170 0.073 -0.900 1.00 98.12 139 GLN A N 1
ATOM 1050 C CA . GLN A 1 139 ? -10.274 -0.730 -1.429 1.00 98.12 139 GLN A CA 1
ATOM 1051 C C . GLN A 1 139 ? -10.118 -2.212 -1.065 1.00 98.12 139 GLN A C 1
ATOM 1053 O O . GLN A 1 139 ? -11.064 -2.857 -0.596 1.00 98.12 139 GLN A O 1
ATOM 1058 N N . THR A 1 140 ? -8.904 -2.741 -1.214 1.00 97.88 140 THR A N 1
ATOM 1059 C CA . THR A 1 140 ? -8.605 -4.132 -0.865 1.00 97.88 140 THR A CA 1
ATOM 1060 C C . THR A 1 140 ? -8.688 -4.355 0.642 1.00 97.88 140 THR A C 1
ATOM 1062 O O . THR A 1 140 ? -9.284 -5.339 1.086 1.00 97.88 140 THR A O 1
ATOM 1065 N N . CYS A 1 141 ? -8.161 -3.425 1.441 1.00 98.31 141 CYS A N 1
ATOM 1066 C CA . CYS A 1 141 ? -8.204 -3.501 2.898 1.00 98.31 141 CYS A CA 1
ATOM 1067 C C . CYS A 1 141 ? -9.624 -3.429 3.471 1.00 98.31 141 CYS A C 1
ATOM 1069 O O . CYS A 1 141 ? -9.907 -4.112 4.455 1.00 98.31 141 CYS A O 1
ATOM 1071 N N . ARG A 1 142 ? -10.533 -2.660 2.855 1.00 98.38 142 ARG A N 1
ATOM 1072 C CA . ARG A 1 142 ? -11.958 -2.641 3.235 1.00 98.38 142 ARG A CA 1
ATOM 1073 C C . ARG A 1 142 ? -12.623 -4.002 3.021 1.00 98.38 142 ARG A C 1
ATOM 1075 O O . ARG A 1 142 ? -13.454 -4.403 3.828 1.00 98.38 142 ARG A O 1
ATOM 1082 N N . SER A 1 143 ? -12.234 -4.712 1.964 1.00 98.06 143 SER A N 1
ATOM 1083 C CA . SER A 1 143 ? -12.780 -6.035 1.630 1.00 98.06 143 SER A CA 1
ATOM 1084 C C . SER A 1 143 ? -12.134 -7.166 2.443 1.00 98.06 143 SER A C 1
ATOM 1086 O O . SER A 1 143 ? -12.759 -8.195 2.678 1.00 98.06 143 SER A O 1
ATOM 1088 N N . HIS A 1 144 ? -10.892 -6.976 2.904 1.00 97.81 144 HIS A N 1
ATOM 1089 C CA . HIS A 1 144 ? -10.104 -8.000 3.597 1.00 97.81 144 HIS A CA 1
ATOM 1090 C C . HIS A 1 144 ? -9.426 -7.447 4.866 1.00 97.81 144 HIS A C 1
ATOM 1092 O O . HIS A 1 144 ? -8.197 -7.353 4.933 1.00 97.81 144 HIS A O 1
ATOM 1098 N N . PRO A 1 145 ? -10.199 -7.101 5.910 1.00 98.19 145 PRO A N 1
ATOM 1099 C CA . PRO A 1 145 ? -9.693 -6.382 7.083 1.00 98.19 145 PRO A CA 1
ATOM 1100 C C . PRO A 1 145 ? -8.653 -7.162 7.909 1.00 98.19 145 PRO A C 1
ATOM 1102 O O . PRO A 1 145 ? -7.847 -6.555 8.613 1.00 98.19 145 PRO A O 1
ATOM 1105 N N . SER A 1 146 ? -8.625 -8.494 7.823 1.00 98.25 146 SER A N 1
ATOM 1106 C CA . SER A 1 146 ? -7.657 -9.341 8.537 1.00 98.25 146 SER A CA 1
ATOM 1107 C C . SER A 1 146 ? -6.279 -9.416 7.870 1.00 98.25 146 SER A C 1
ATOM 1109 O O . SER A 1 146 ? -5.323 -9.861 8.503 1.00 98.25 146 SER A O 1
ATOM 1111 N N . ARG A 1 147 ? -6.148 -8.993 6.606 1.00 97.38 147 ARG A N 1
ATOM 1112 C CA . ARG A 1 147 ? -4.880 -9.048 5.866 1.00 97.38 147 ARG A CA 1
ATOM 1113 C C . ARG A 1 147 ? -3.863 -8.068 6.443 1.00 97.38 147 ARG A C 1
ATOM 1115 O O . ARG A 1 147 ? -4.226 -6.986 6.894 1.00 97.38 147 ARG A O 1
ATOM 1122 N N . VAL A 1 148 ? -2.584 -8.431 6.384 1.00 96.94 148 VAL A N 1
ATOM 1123 C CA . VAL A 1 148 ? -1.469 -7.539 6.741 1.00 96.94 148 VAL A CA 1
ATOM 1124 C C . VAL A 1 148 ? -1.323 -6.443 5.682 1.00 96.94 148 VAL A C 1
ATOM 1126 O O . VAL A 1 148 ? -1.335 -6.744 4.485 1.00 96.94 148 VAL A O 1
ATOM 1129 N N . LEU A 1 149 ? -1.157 -5.189 6.116 1.00 97.94 149 LEU A N 1
ATOM 1130 C CA . LEU A 1 149 ? -1.102 -4.014 5.241 1.00 97.94 149 LEU A CA 1
ATOM 1131 C C . LEU A 1 149 ? -0.008 -4.136 4.173 1.00 97.94 149 LEU A C 1
ATOM 1133 O O . LEU A 1 149 ? -0.283 -3.923 2.996 1.00 97.94 149 LEU A O 1
ATOM 1137 N N . ALA A 1 150 ? 1.205 -4.546 4.555 1.00 96.88 150 ALA A N 1
ATOM 1138 C CA . ALA A 1 150 ? 2.315 -4.719 3.615 1.00 96.88 150 ALA A CA 1
ATOM 1139 C C . ALA A 1 150 ? 2.007 -5.728 2.499 1.00 96.88 150 ALA A C 1
ATOM 1141 O O . ALA A 1 150 ? 2.359 -5.502 1.345 1.00 96.88 150 ALA A O 1
ATOM 1142 N N . ALA A 1 151 ? 1.309 -6.822 2.818 1.00 95.75 151 ALA A N 1
ATOM 1143 C CA . ALA A 1 151 ? 0.949 -7.833 1.829 1.00 95.75 151 ALA A CA 1
ATOM 1144 C C . ALA A 1 151 ? -0.094 -7.306 0.830 1.00 95.75 151 ALA A C 1
ATOM 1146 O O . ALA A 1 151 ? -0.064 -7.653 -0.352 1.00 95.75 151 ALA A O 1
ATOM 1147 N N . VAL A 1 152 ? -1.016 -6.459 1.296 1.00 97.81 152 VAL A N 1
ATOM 1148 C CA . VAL A 1 152 ? -1.984 -5.779 0.426 1.00 97.81 152 VAL A CA 1
ATOM 1149 C C . VAL A 1 152 ? -1.291 -4.726 -0.438 1.00 97.81 152 VAL A C 1
ATOM 1151 O O . VAL A 1 152 ? -1.520 -4.703 -1.642 1.00 97.81 152 VAL A O 1
ATOM 1154 N N . ALA A 1 153 ? -0.397 -3.921 0.140 1.00 97.19 153 ALA A N 1
ATOM 1155 C CA . ALA A 1 153 ? 0.387 -2.930 -0.595 1.00 97.19 153 ALA A CA 1
ATOM 1156 C C . ALA A 1 153 ? 1.256 -3.570 -1.689 1.00 97.19 153 ALA A C 1
ATOM 1158 O O . ALA A 1 153 ? 1.270 -3.089 -2.815 1.00 97.19 153 ALA A O 1
ATOM 1159 N N . TRP A 1 154 ? 1.915 -4.692 -1.391 1.00 95.69 154 TRP A N 1
ATOM 1160 C CA . TRP A 1 154 ? 2.670 -5.471 -2.376 1.00 95.69 154 TRP A CA 1
ATOM 1161 C C . TRP A 1 154 ? 1.796 -5.958 -3.537 1.00 95.69 154 TRP A C 1
ATOM 1163 O O . TRP A 1 154 ? 2.165 -5.806 -4.698 1.00 95.69 154 TRP A O 1
ATOM 1173 N N . SER A 1 155 ? 0.619 -6.509 -3.228 1.00 95.44 155 SER A N 1
ATOM 1174 C CA . SER A 1 155 ? -0.308 -6.996 -4.258 1.00 95.44 155 SER A CA 1
ATOM 1175 C C . SER A 1 155 ? -0.786 -5.845 -5.148 1.00 95.44 155 SER A C 1
ATOM 1177 O O . SER A 1 155 ? -0.724 -5.947 -6.369 1.00 95.44 155 SER A O 1
ATOM 1179 N N . ALA A 1 156 ? -1.154 -4.712 -4.541 1.00 96.62 156 ALA A N 1
ATOM 1180 C CA . ALA A 1 156 ? -1.558 -3.512 -5.267 1.00 96.62 156 ALA A CA 1
ATOM 1181 C C . ALA A 1 156 ? -0.424 -2.949 -6.143 1.00 96.62 156 ALA A C 1
ATOM 1183 O O . ALA A 1 156 ?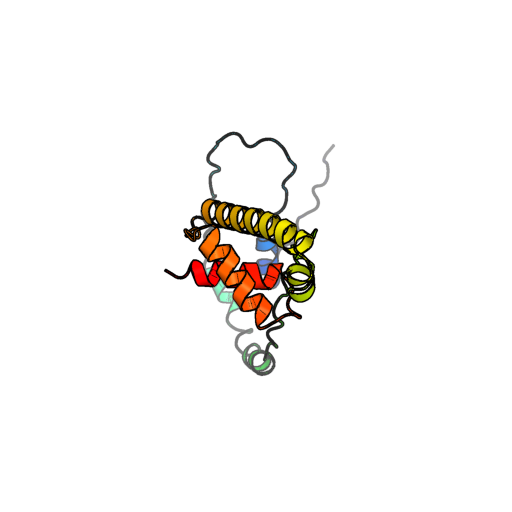 -0.692 -2.491 -7.250 1.00 96.62 156 ALA A O 1
ATOM 1184 N N . TYR A 1 157 ? 0.833 -3.008 -5.685 1.00 95.69 157 TYR A N 1
ATOM 1185 C CA . TYR A 1 157 ? 1.995 -2.604 -6.482 1.00 95.69 157 TYR A CA 1
ATOM 1186 C C . TYR A 1 157 ? 2.129 -3.460 -7.737 1.00 95.69 157 TYR A C 1
ATOM 1188 O O . TYR A 1 157 ? 2.281 -2.922 -8.828 1.00 95.69 157 TYR A O 1
ATOM 1196 N N . ILE A 1 158 ? 2.043 -4.785 -7.590 1.00 93.75 158 ILE A N 1
ATOM 1197 C CA . ILE A 1 158 ? 2.098 -5.701 -8.732 1.00 93.75 158 ILE A CA 1
ATOM 1198 C C . ILE A 1 158 ? 0.946 -5.413 -9.693 1.00 93.75 158 ILE A C 1
ATOM 1200 O O . ILE A 1 158 ? 1.174 -5.302 -10.892 1.00 93.75 158 ILE A O 1
ATOM 1204 N N . ASP A 1 159 ? -0.279 -5.289 -9.183 1.00 93.56 159 ASP A N 1
ATOM 1205 C CA . ASP A 1 159 ? -1.465 -5.117 -10.020 1.00 93.56 159 ASP A CA 1
ATOM 1206 C C . ASP A 1 159 ? -1.452 -3.799 -10.799 1.00 93.56 159 ASP A C 1
ATOM 1208 O O . ASP A 1 159 ? -1.798 -3.789 -11.977 1.00 93.56 159 ASP A O 1
ATOM 1212 N N . LEU A 1 160 ? -0.989 -2.712 -10.180 1.00 91.50 160 LEU A N 1
ATOM 1213 C CA . LEU A 1 160 ? -0.847 -1.405 -10.828 1.00 91.50 160 LEU A CA 1
ATOM 1214 C C . LEU A 1 160 ? 0.390 -1.293 -11.735 1.00 91.50 160 LEU A C 1
ATOM 1216 O O . LEU A 1 160 ? 0.534 -0.290 -12.428 1.00 91.50 160 LEU A O 1
ATOM 1220 N N . ASN A 1 161 ? 1.281 -2.287 -11.722 1.00 88.38 161 ASN A N 1
ATOM 1221 C CA . ASN A 1 161 ? 2.492 -2.334 -12.546 1.00 88.38 161 ASN A CA 1
ATOM 1222 C C . ASN A 1 161 ? 2.423 -3.400 -13.656 1.00 88.38 161 ASN A C 1
ATOM 1224 O O . ASN A 1 161 ? 3.425 -3.671 -14.316 1.00 88.38 161 ASN A O 1
ATOM 1228 N N . LYS A 1 162 ? 1.260 -4.036 -13.845 1.00 80.44 162 LYS A N 1
ATOM 1229 C CA . LYS A 1 162 ? 0.975 -4.868 -15.017 1.00 80.44 162 LYS A CA 1
ATOM 1230 C C . LYS A 1 162 ? 0.669 -3.942 -16.199 1.00 80.44 162 LYS A C 1
ATOM 1232 O O . LYS A 1 162 ? -0.476 -3.532 -16.368 1.00 80.44 162 LYS A O 1
ATOM 1237 N N . GLU A 1 163 ? 1.698 -3.627 -16.981 1.00 54.22 163 GLU A N 1
ATOM 1238 C CA . GLU A 1 163 ? 1.579 -3.128 -18.362 1.00 54.22 163 GLU A CA 1
ATOM 1239 C C . GLU A 1 163 ? 2.073 -4.191 -19.345 1.00 54.22 163 GLU A C 1
ATOM 1241 O O . GLU A 1 163 ? 3.171 -4.749 -19.105 1.00 54.22 163 GLU A O 1
#

Secondary structure (DSSP, 8-state):
-PPP-PPPPP---TTHHHHSTTGGG------------PPPPPP-PPPTHHHHTTSTTTHHHHHHHTTS---------------GGGGSBHHHHHTSHHHHHHHHHHHHHHHHHHHHHHHHTTPPPP---HHHHHHHHHHHHHH-TTSBHHHHHHHHHHHHT--

Foldseek 3Di:
DDDDDDDDDDPPDPVVVVPPVPPPPDDDDDDDDDDDDDDDDDDDDDDPVVVVVVPPPVVVVVVVVVVPPPPPPPPPPPDDDDDDLLQPFLLQCPVDPVSVVRLLVVLVVLLVVVQVVCVVVVHDRQPDDSCQLSVQLNVVCVVPRGDRSNVSSVVSRVVSRPD

Sequence (163 aa):
MIGVWNQAPAISRCDDLVFSQAHAHLHFHGKRLRKGTVPVPAPQEWPQSQLKDCTNPMLKRSLVILLLSTSAAGAAEISVNLAGIGGRTCAFWLSSPNHRSEGAVWIYGFWSGLNYVAAASEQNQSKATSDAMISAVEQTCRSHPSRVLAAVAWSAYIDLNKE